Protein AF-A0A060X868-F1 (afdb_monomer_lite)

Foldseek 3Di:
DVQVPDDPPSVLVVVLVVLVVVLVVLCCVLDPDDDPDDDPDDPDPVDPPCVVVVVVSVVVSVVSVVCSCVVSVVVVVVCVVPPDDPPDD

Sequence (89 aa):
MILLRATGPTKLGVIPVFLLAFIATLILVFFPRSSETPSPFKDIEIVDTFFIGRYVLLSV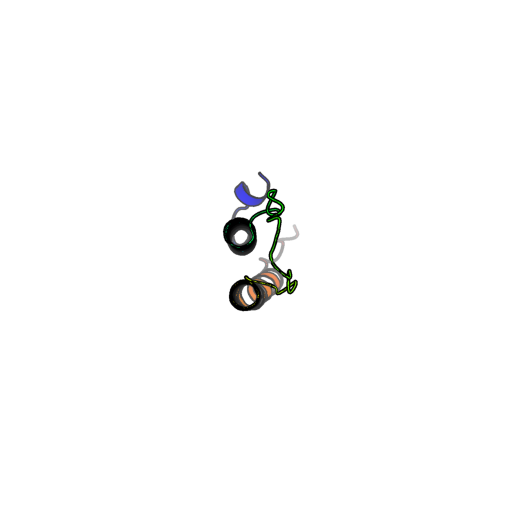ASVGFLVALFGLLPLHFLEAVYAKPLRTH

Secondary structure (DSSP, 8-state):
-TGGG--SGGGGGHHHHHHHHHHHHHHHHHS-S------SS-------TTHHHHHHHHHHHHHHHHHHHHHHHHHHHHHHHSPPPP---

Radius of gyration: 21.61 Å; chains: 1; bounding box: 47×26×67 Å

pLDDT: mean 72.19, std 10.1, range [49.69, 89.69]

Organism: Oncorhynchus mykiss (NCBI:txid8022)

InterPro domains:
  IPR026771 Transmembrane protein 218 [PTHR31622] (2-89)
  IPR057973 Transmembrane protein 218, N-terminal domain [PF25810] (1-33)

Structure (mmCIF, N/CA/C/O backbone):
data_AF-A0A060X868-F1
#
_entry.id   AF-A0A060X868-F1
#
loop_
_atom_site.group_PDB
_atom_site.id
_atom_site.type_symbol
_atom_site.label_atom_id
_atom_site.label_alt_id
_atom_site.label_comp_id
_atom_site.label_asym_id
_atom_site.label_entity_id
_atom_site.label_seq_id
_atom_site.pdbx_PDB_ins_code
_atom_site.Cartn_x
_atom_site.Cartn_y
_atom_site.Cartn_z
_atom_site.occupancy
_atom_site.B_iso_or_equiv
_atom_site.auth_seq_id
_atom_site.auth_comp_id
_atom_site.auth_asym_id
_atom_site.auth_atom_id
_atom_site.pdbx_PDB_model_num
ATOM 1 N N . MET A 1 1 ? 7.685 19.231 -7.451 1.00 50.75 1 MET A N 1
ATOM 2 C CA . MET A 1 1 ? 7.614 19.709 -8.855 1.00 50.75 1 MET A CA 1
ATOM 3 C C . MET A 1 1 ? 8.516 18.932 -9.832 1.00 50.75 1 MET A C 1
ATOM 5 O O . MET A 1 1 ? 8.471 19.211 -11.021 1.00 50.75 1 MET A O 1
ATOM 9 N N . ILE A 1 2 ? 9.297 17.940 -9.372 1.00 52.72 2 ILE A N 1
ATOM 10 C CA . ILE A 1 2 ? 10.198 17.137 -10.227 1.00 52.72 2 ILE A CA 1
ATOM 11 C C . ILE A 1 2 ? 9.418 16.116 -11.079 1.00 52.72 2 ILE A C 1
ATOM 13 O O . ILE A 1 2 ? 9.666 16.005 -12.271 1.00 52.72 2 ILE A O 1
ATOM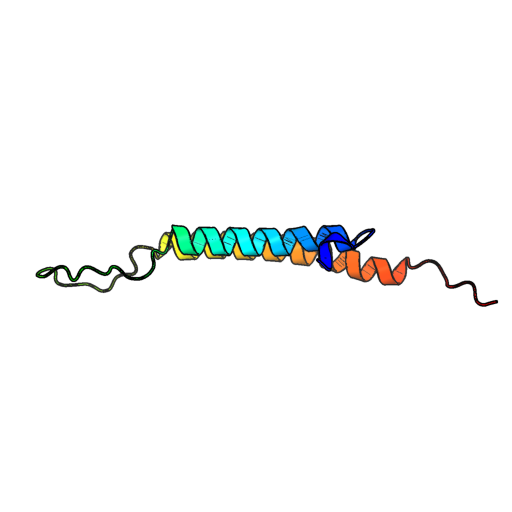 17 N N . LEU A 1 3 ? 8.388 15.472 -10.514 1.00 51.94 3 LEU A N 1
ATOM 18 C CA . LEU A 1 3 ? 7.512 14.529 -11.235 1.00 51.94 3 LEU A CA 1
ATOM 19 C C . LEU A 1 3 ? 6.631 15.202 -12.302 1.00 51.94 3 LEU A C 1
ATOM 21 O O . LEU A 1 3 ? 6.348 14.613 -13.337 1.00 51.94 3 LEU A O 1
ATOM 25 N N . LEU A 1 4 ? 6.213 16.454 -12.069 1.00 49.69 4 LEU A N 1
ATOM 26 C CA . LEU A 1 4 ? 5.337 17.193 -12.989 1.00 49.69 4 LEU A CA 1
ATOM 27 C C . LEU A 1 4 ? 6.061 17.652 -14.267 1.00 49.69 4 LEU A C 1
ATOM 29 O O . LEU A 1 4 ? 5.412 17.953 -15.264 1.00 49.69 4 LEU A 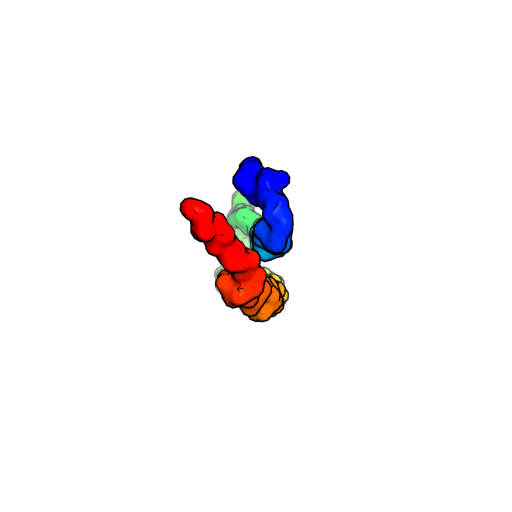O 1
ATOM 33 N N . ARG A 1 5 ? 7.397 17.733 -14.222 1.00 56.34 5 ARG A N 1
ATOM 34 C CA . ARG A 1 5 ? 8.260 18.142 -15.340 1.00 56.34 5 ARG A CA 1
ATOM 35 C C . ARG A 1 5 ? 8.814 16.966 -16.143 1.00 56.34 5 ARG A C 1
ATOM 37 O O . ARG A 1 5 ? 9.592 17.184 -17.065 1.00 56.34 5 ARG A O 1
ATOM 44 N N . ALA A 1 6 ? 8.446 15.741 -15.789 1.00 51.19 6 ALA A N 1
ATOM 45 C CA . ALA A 1 6 ? 8.985 14.558 -16.424 1.00 51.19 6 ALA A CA 1
ATOM 46 C C . ALA A 1 6 ? 8.282 14.309 -17.772 1.00 51.19 6 ALA A C 1
ATOM 48 O O . ALA A 1 6 ? 7.054 14.205 -17.843 1.00 51.19 6 ALA A O 1
ATOM 49 N N . THR A 1 7 ? 9.058 14.267 -18.854 1.00 56.38 7 THR A N 1
ATOM 50 C CA . THR A 1 7 ? 8.570 14.033 -20.219 1.00 56.38 7 THR A CA 1
ATOM 51 C C . THR A 1 7 ? 8.856 12.580 -20.590 1.00 56.38 7 THR A C 1
ATOM 53 O O . THR A 1 7 ? 9.998 12.143 -20.499 1.00 56.38 7 THR A O 1
ATOM 56 N N . GLY A 1 8 ? 7.833 11.826 -21.007 1.00 63.91 8 GLY A N 1
ATOM 57 C CA . GLY A 1 8 ? 7.966 10.401 -21.342 1.00 63.91 8 GLY A CA 1
ATOM 58 C C . GLY A 1 8 ? 7.626 9.452 -20.173 1.00 63.91 8 GLY A C 1
ATOM 59 O O . GLY A 1 8 ? 6.817 9.823 -19.318 1.00 63.91 8 GLY A O 1
ATOM 60 N N . PRO A 1 9 ? 8.177 8.221 -20.130 1.00 58.09 9 PRO A N 1
ATOM 61 C CA . PRO A 1 9 ? 7.742 7.129 -19.235 1.00 58.09 9 PRO A CA 1
ATOM 62 C C . PRO A 1 9 ? 7.831 7.451 -17.733 1.00 58.09 9 PRO A C 1
ATOM 64 O O . PRO A 1 9 ? 7.137 6.846 -16.920 1.00 58.09 9 PRO A O 1
ATOM 67 N N . THR A 1 10 ? 8.580 8.482 -17.348 1.00 58.28 10 THR A N 1
ATOM 68 C CA . THR A 1 10 ? 8.625 9.033 -15.985 1.00 58.28 10 THR A CA 1
ATOM 69 C C . THR A 1 10 ? 7.293 9.624 -15.493 1.00 58.28 10 THR A C 1
ATOM 71 O O . THR A 1 10 ? 7.085 9.695 -14.279 1.00 58.28 10 THR A O 1
ATOM 74 N N . LYS A 1 11 ? 6.334 9.952 -16.379 1.00 60.19 11 LYS A N 1
ATOM 75 C CA . LYS A 1 11 ? 4.943 10.268 -15.980 1.00 60.19 11 LYS A CA 1
ATOM 76 C C . LYS A 1 11 ? 4.240 9.100 -15.282 1.00 60.19 11 LYS A C 1
ATOM 78 O O . LYS A 1 11 ? 3.406 9.352 -14.413 1.00 60.19 11 LYS A O 1
ATOM 83 N N . LEU A 1 12 ? 4.571 7.843 -15.608 1.00 62.72 12 LEU A N 1
ATOM 84 C CA . LEU A 1 12 ? 3.985 6.687 -14.916 1.00 62.72 12 LEU A CA 1
ATOM 85 C C . LEU A 1 12 ? 4.415 6.616 -13.442 1.00 62.72 12 LEU A C 1
ATOM 87 O O . LEU A 1 12 ? 3.686 6.052 -12.633 1.00 62.72 12 LEU A O 1
ATOM 91 N N . GLY A 1 13 ? 5.535 7.244 -13.065 1.00 65.50 13 GLY A N 1
ATOM 92 C CA . GLY A 1 13 ? 6.010 7.300 -11.679 1.00 65.50 13 GLY A CA 1
ATOM 93 C C . GLY A 1 13 ? 5.071 8.040 -10.717 1.00 65.50 13 GLY A C 1
ATOM 94 O O . GLY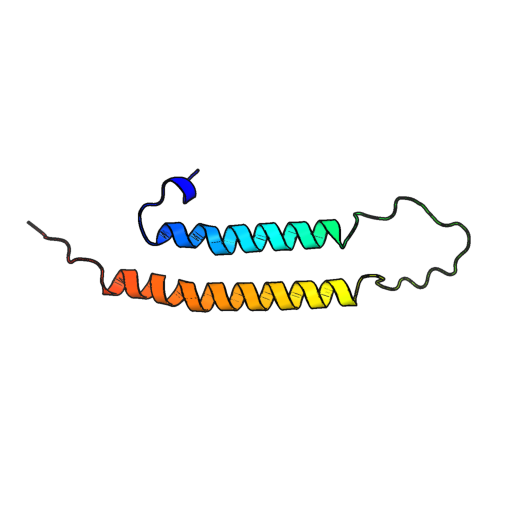 A 1 13 ? 5.142 7.829 -9.510 1.00 65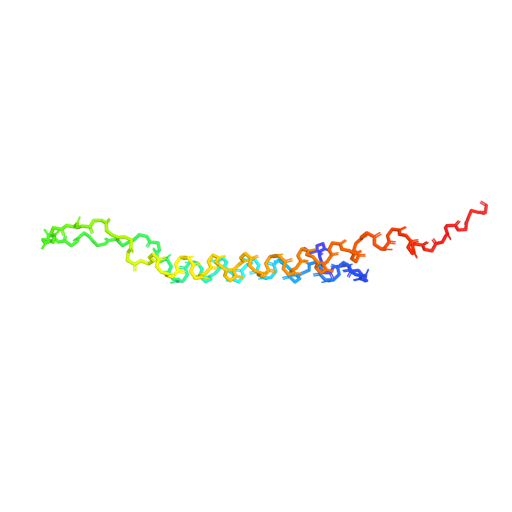.50 13 GLY A O 1
ATOM 95 N N . VAL A 1 14 ? 4.140 8.857 -11.224 1.00 70.00 14 VAL A N 1
ATOM 96 C CA . VAL A 1 14 ? 3.086 9.486 -10.405 1.00 70.00 14 VAL A CA 1
ATOM 97 C C . VAL A 1 14 ? 2.078 8.459 -9.880 1.00 70.00 14 VAL A C 1
ATOM 99 O O . VAL A 1 14 ? 1.549 8.638 -8.787 1.00 70.00 14 VAL A O 1
ATOM 102 N N . ILE A 1 15 ? 1.835 7.374 -10.619 1.00 73.75 15 ILE A N 1
ATOM 103 C CA . ILE A 1 15 ? 0.828 6.358 -10.287 1.00 73.75 15 ILE A CA 1
ATOM 104 C C . ILE A 1 15 ? 1.120 5.668 -8.940 1.00 73.75 15 ILE A C 1
ATOM 106 O O . ILE A 1 15 ? 0.238 5.694 -8.080 1.00 73.75 15 ILE A O 1
ATOM 110 N N . PRO A 1 16 ? 2.321 5.106 -8.682 1.00 72.62 16 PRO A N 1
ATOM 111 C CA . PRO A 1 16 ? 2.612 4.475 -7.394 1.00 72.62 16 PRO A CA 1
ATOM 112 C C . PRO A 1 16 ? 2.617 5.480 -6.235 1.00 72.62 16 PRO A C 1
ATOM 114 O O . PRO A 1 16 ? 2.174 5.149 -5.138 1.00 72.62 16 PRO A O 1
ATOM 117 N N . VAL A 1 17 ? 3.056 6.722 -6.470 1.00 75.81 17 VAL A N 1
ATOM 118 C CA . VAL A 1 17 ? 3.059 7.784 -5.447 1.00 75.81 17 VAL A CA 1
ATOM 119 C C . VAL A 1 17 ? 1.633 8.174 -5.057 1.00 75.81 17 VAL A C 1
ATOM 121 O O . VAL A 1 17 ? 1.329 8.315 -3.873 1.00 75.81 17 VAL A O 1
ATOM 124 N N . PHE A 1 18 ? 0.743 8.313 -6.041 1.00 78.56 18 PHE A N 1
ATOM 125 C CA . PHE A 1 18 ? -0.668 8.606 -5.809 1.00 78.56 18 PHE A CA 1
ATOM 126 C C . PHE A 1 18 ? -1.370 7.464 -5.065 1.00 78.56 18 PHE A C 1
ATOM 128 O O . PHE A 1 18 ? -2.078 7.714 -4.091 1.00 78.56 18 PHE A O 1
ATOM 135 N N . LEU A 1 19 ? -1.124 6.213 -5.470 1.00 79.25 19 LEU A N 1
ATOM 136 C CA . LEU A 1 19 ? -1.634 5.024 -4.780 1.00 79.25 19 LEU A CA 1
ATOM 137 C C . LEU A 1 19 ? -1.200 4.992 -3.311 1.00 79.25 19 LEU A C 1
ATOM 139 O O . LEU A 1 19 ? -2.034 4.793 -2.430 1.00 79.25 19 LEU A O 1
ATOM 143 N N . LEU A 1 20 ? 0.080 5.251 -3.038 1.00 80.25 20 LEU A N 1
ATOM 144 C CA . LEU A 1 20 ? 0.616 5.288 -1.678 1.00 80.25 20 LEU A CA 1
ATOM 145 C C . LEU A 1 20 ? -0.046 6.384 -0.828 1.00 80.25 20 LEU A C 1
ATOM 147 O O . LEU A 1 20 ? -0.436 6.126 0.312 1.00 80.25 20 LEU A O 1
ATOM 151 N N . ALA A 1 21 ? -0.233 7.582 -1.386 1.00 81.38 21 ALA A N 1
ATOM 152 C CA . ALA A 1 21 ? -0.920 8.682 -0.707 1.00 81.38 21 ALA A CA 1
ATOM 153 C C . ALA A 1 21 ? -2.401 8.364 -0.419 1.00 81.38 21 ALA A C 1
ATOM 155 O O . ALA A 1 21 ? -2.913 8.672 0.662 1.00 81.38 21 ALA A O 1
ATOM 156 N N . PHE A 1 22 ? -3.083 7.713 -1.363 1.00 82.88 22 PHE A N 1
ATOM 157 C CA . PHE A 1 22 ? -4.469 7.280 -1.204 1.00 82.88 22 PHE A CA 1
ATOM 158 C C . PHE A 1 22 ? -4.612 6.236 -0.089 1.00 82.88 22 PHE A C 1
ATOM 160 O O . PHE A 1 22 ? -5.454 6.392 0.794 1.00 82.88 22 PHE A O 1
ATOM 167 N N . ILE A 1 23 ? -3.731 5.230 -0.059 1.00 83.00 23 ILE A N 1
ATOM 168 C CA . ILE A 1 23 ? -3.691 4.218 1.007 1.00 83.00 23 ILE A CA 1
ATOM 169 C C . ILE A 1 23 ? -3.442 4.876 2.368 1.00 83.00 23 ILE A C 1
ATOM 171 O O . ILE A 1 23 ? -4.164 4.587 3.319 1.00 83.00 23 ILE A O 1
ATOM 175 N N . ALA A 1 24 ? -2.476 5.794 2.468 1.00 82.06 24 ALA A N 1
ATOM 176 C CA . ALA A 1 24 ? -2.193 6.506 3.715 1.00 82.06 24 ALA A CA 1
ATOM 177 C C . ALA A 1 24 ? -3.410 7.299 4.220 1.00 82.06 24 ALA A C 1
ATOM 179 O O . ALA A 1 24 ? -3.686 7.319 5.417 1.00 82.06 24 ALA A O 1
ATOM 180 N N . THR A 1 25 ? -4.177 7.898 3.308 1.00 81.56 25 THR A N 1
ATOM 181 C CA . THR A 1 25 ? -5.401 8.632 3.654 1.00 81.56 25 THR A CA 1
ATOM 182 C C . THR A 1 25 ? -6.491 7.683 4.150 1.00 81.56 25 THR A C 1
ATOM 184 O O . THR A 1 25 ? -7.106 7.959 5.175 1.00 81.56 25 THR A O 1
ATOM 187 N N . LEU A 1 26 ? -6.694 6.535 3.494 1.00 80.62 26 LEU A N 1
ATOM 188 C CA . LEU A 1 26 ? -7.622 5.506 3.979 1.00 80.62 26 LEU A CA 1
ATOM 189 C C . LEU A 1 26 ? -7.216 4.985 5.361 1.00 80.62 26 LEU A C 1
ATOM 191 O O . LEU A 1 26 ? -8.082 4.826 6.216 1.00 80.62 26 LEU A O 1
ATOM 195 N N . ILE A 1 27 ? -5.916 4.777 5.610 1.00 79.44 27 ILE A N 1
ATOM 196 C CA . ILE A 1 27 ? -5.417 4.395 6.938 1.00 79.44 27 ILE A CA 1
ATOM 197 C C . ILE A 1 27 ? -5.833 5.458 7.954 1.00 79.44 27 ILE A C 1
ATOM 199 O O . ILE A 1 27 ? -6.454 5.119 8.947 1.00 79.44 27 ILE A O 1
ATOM 203 N N . LEU A 1 28 ? -5.554 6.738 7.709 1.00 80.50 28 LEU A N 1
ATOM 204 C CA . LEU A 1 28 ? -5.878 7.802 8.667 1.00 80.50 28 LEU A CA 1
ATOM 205 C C . LEU A 1 28 ? -7.387 7.996 8.888 1.00 80.50 28 LEU A C 1
ATOM 207 O O . LEU A 1 28 ? -7.794 8.405 9.972 1.00 80.50 28 LEU A O 1
ATOM 211 N N . VAL A 1 29 ? -8.214 7.709 7.880 1.00 75.94 29 VAL A N 1
ATOM 212 C CA . VAL A 1 29 ? -9.678 7.800 7.982 1.00 75.94 29 VAL A CA 1
ATOM 213 C C . VAL A 1 29 ? -10.261 6.616 8.759 1.00 75.94 29 VAL A C 1
ATOM 215 O O . VAL A 1 29 ? -11.124 6.816 9.610 1.00 75.94 29 VAL A O 1
ATOM 218 N N . PHE A 1 30 ? -9.799 5.391 8.494 1.00 71.69 30 PHE A N 1
ATOM 219 C CA . PHE A 1 30 ? -10.276 4.193 9.197 1.00 71.69 30 PHE A CA 1
ATOM 220 C C . PHE A 1 30 ? -9.629 3.998 10.573 1.00 71.69 30 PHE A C 1
ATOM 222 O O . PHE A 1 30 ? -10.228 3.363 11.435 1.00 71.69 30 PHE A O 1
ATOM 229 N N . PHE A 1 31 ? -8.433 4.547 10.791 1.00 72.12 31 PHE A N 1
ATOM 230 C CA . PHE A 1 31 ? -7.724 4.545 12.068 1.00 72.12 31 PHE A CA 1
ATOM 231 C C . PHE A 1 31 ? -7.727 5.957 12.654 1.00 72.12 31 PHE A C 1
ATOM 233 O O . PHE A 1 31 ? -6.754 6.697 12.471 1.00 72.12 31 PHE A O 1
ATOM 240 N N . PRO A 1 32 ? -8.800 6.350 13.365 1.00 69.06 32 PRO A N 1
ATOM 241 C CA . PRO A 1 32 ? -8.824 7.632 14.046 1.00 69.06 32 PRO A CA 1
ATOM 242 C C . PRO A 1 32 ? -7.658 7.709 15.037 1.00 69.06 32 PRO A C 1
ATOM 244 O O . PRO A 1 32 ? -7.372 6.766 15.779 1.00 69.06 32 PRO A O 1
ATOM 247 N N . ARG A 1 33 ? -6.965 8.850 15.038 1.00 66.94 33 ARG A N 1
ATOM 248 C CA . ARG A 1 33 ? -5.929 9.150 16.032 1.00 66.94 33 ARG A CA 1
ATOM 249 C C . ARG A 1 33 ? -6.583 9.117 17.419 1.00 66.94 33 ARG A C 1
ATOM 251 O O . ARG A 1 33 ? -7.632 9.727 17.562 1.00 66.94 33 ARG A O 1
ATOM 258 N N . SER A 1 34 ? -5.980 8.369 18.355 1.00 65.62 34 SER A N 1
ATOM 259 C CA . SER A 1 34 ? -6.422 8.057 19.731 1.00 65.62 34 SER A CA 1
ATOM 260 C C . SER A 1 34 ? -7.750 8.657 20.192 1.00 65.62 34 SER A C 1
ATOM 262 O O . SER A 1 34 ? -7.906 9.870 20.261 1.00 65.62 34 SER A O 1
ATOM 264 N N . SER A 1 35 ? -8.656 7.802 20.663 1.00 60.31 35 SER A N 1
ATOM 265 C CA . SER A 1 35 ? -9.851 8.212 21.401 1.00 60.31 35 SER A CA 1
ATOM 266 C C . SER A 1 35 ? -9.471 9.038 22.642 1.00 60.31 35 SER A C 1
ATOM 268 O O . SER A 1 35 ? -9.009 8.488 23.637 1.00 60.31 35 SER A O 1
ATOM 270 N N . GLU A 1 36 ? -9.678 10.358 22.585 1.00 60.50 36 GLU A N 1
ATOM 271 C CA . GLU A 1 36 ? -9.405 11.328 23.668 1.00 60.50 36 GLU A CA 1
ATOM 272 C C . GLU A 1 36 ? -10.388 11.237 24.851 1.00 60.50 36 GLU A C 1
ATOM 274 O O . GLU A 1 36 ? -10.375 12.075 25.749 1.00 60.50 36 GLU A O 1
ATOM 279 N N . THR A 1 37 ? -11.260 10.229 24.884 1.00 61.56 37 THR A N 1
ATOM 280 C CA . THR A 1 37 ? -12.275 10.079 25.930 1.00 61.56 37 THR A CA 1
ATOM 281 C C . THR A 1 37 ? -12.020 8.816 26.751 1.00 61.56 37 THR A C 1
ATOM 283 O O . THR A 1 37 ? -12.229 7.708 26.255 1.00 61.56 37 THR A O 1
ATOM 286 N N . PRO A 1 38 ? -11.574 8.940 28.017 1.00 58.03 38 PRO A N 1
ATOM 287 C CA . PRO A 1 38 ? -11.509 7.791 28.905 1.00 58.03 38 PRO A CA 1
ATOM 288 C C . PRO A 1 38 ? -12.943 7.411 29.296 1.00 58.03 38 PRO A C 1
ATOM 290 O O . PRO A 1 38 ? -13.630 8.162 29.989 1.00 58.03 38 PRO A O 1
ATOM 293 N N . SER A 1 39 ? -13.431 6.259 28.827 1.00 63.62 39 SER A N 1
ATOM 294 C CA . SER A 1 39 ? -14.719 5.725 29.283 1.00 63.62 39 SER A CA 1
ATOM 295 C C . SER A 1 39 ? -14.557 5.172 30.707 1.00 63.62 39 SER A C 1
ATOM 297 O O . SER A 1 39 ? -13.671 4.336 30.897 1.00 63.62 39 SER A O 1
ATOM 299 N N . PRO A 1 40 ? -15.371 5.565 31.706 1.00 63.16 40 PRO A N 1
ATOM 300 C CA . PRO A 1 40 ? -14.966 5.382 33.100 1.00 63.16 40 PRO A CA 1
ATOM 301 C C . PRO A 1 40 ? -15.189 3.968 33.665 1.00 63.16 40 PRO A C 1
ATOM 303 O O . PRO A 1 40 ? -14.678 3.678 34.736 1.00 63.16 40 PRO A O 1
ATOM 306 N N . PHE A 1 41 ? -15.934 3.083 32.987 1.00 59.16 41 PHE A N 1
ATOM 307 C CA . PHE A 1 41 ? -16.365 1.797 33.565 1.00 59.16 41 PHE A CA 1
ATOM 308 C C . PHE A 1 41 ? -16.643 0.718 32.517 1.00 59.16 41 PHE A C 1
ATOM 310 O O . PHE A 1 41 ? -17.758 0.212 32.395 1.00 59.16 41 PHE A O 1
ATOM 317 N N . LYS A 1 42 ? -15.642 0.352 31.729 1.00 63.81 42 LYS A N 1
ATOM 318 C CA . LYS A 1 42 ? -15.708 -0.880 30.946 1.00 63.81 42 LYS A CA 1
ATOM 319 C C . LYS A 1 42 ? -14.421 -1.618 31.242 1.00 63.81 42 LYS A C 1
ATOM 321 O O . LYS A 1 42 ? -13.376 -0.991 31.137 1.00 63.81 42 LYS A O 1
ATOM 326 N N . ASP A 1 43 ? -14.479 -2.883 31.647 1.00 63.16 43 ASP A N 1
ATOM 327 C CA . ASP A 1 43 ? -13.300 -3.746 31.613 1.00 63.16 43 ASP A CA 1
ATOM 328 C C . ASP A 1 43 ? -12.778 -3.690 30.175 1.00 63.16 43 ASP A C 1
ATOM 330 O O . ASP A 1 43 ? -13.399 -4.211 29.244 1.00 63.16 43 ASP A O 1
ATOM 334 N N . ILE A 1 44 ? -11.738 -2.883 29.963 1.00 63.31 44 ILE A N 1
ATOM 335 C CA . ILE A 1 44 ? -11.235 -2.567 28.634 1.00 63.31 44 ILE A CA 1
ATOM 336 C C . ILE A 1 44 ? -10.419 -3.783 28.227 1.00 63.31 44 ILE A C 1
ATOM 338 O O . ILE A 1 44 ? -9.209 -3.829 28.436 1.00 63.31 44 ILE A O 1
ATOM 342 N N . GLU A 1 45 ? -11.071 -4.795 27.660 1.00 66.62 45 GLU A N 1
ATOM 343 C CA . GLU A 1 45 ? -10.351 -5.693 26.771 1.00 66.62 45 GLU A CA 1
ATOM 344 C C . GLU A 1 45 ? -9.760 -4.809 25.672 1.00 66.62 45 GLU A C 1
ATOM 346 O O . GLU A 1 45 ? -10.482 -4.224 24.859 1.00 66.62 45 GLU A O 1
ATOM 351 N N . ILE A 1 46 ? -8.437 -4.630 25.711 1.00 67.88 46 ILE A N 1
ATOM 352 C CA . ILE A 1 46 ? -7.681 -3.907 24.691 1.00 67.88 46 ILE A CA 1
ATOM 353 C C . ILE A 1 46 ? -7.687 -4.796 23.450 1.00 67.88 46 ILE A C 1
ATOM 355 O O . ILE A 1 46 ? -6.739 -5.527 23.169 1.00 67.88 46 ILE A O 1
ATOM 359 N N . VAL A 1 47 ? -8.805 -4.778 22.736 1.00 67.06 47 VAL A N 1
ATOM 360 C CA . VAL A 1 47 ? -8.958 -5.446 21.453 1.00 67.06 47 VAL A CA 1
ATOM 361 C C . VAL A 1 47 ? -8.799 -4.420 20.352 1.00 67.06 47 VAL A C 1
ATOM 363 O O . VAL A 1 47 ? -9.267 -3.285 20.437 1.00 67.06 47 VAL A O 1
ATOM 366 N N . ASP A 1 48 ? -8.102 -4.827 19.300 1.00 75.88 48 ASP A N 1
ATOM 367 C CA . ASP A 1 48 ? -7.979 -4.023 18.100 1.00 75.88 48 ASP A CA 1
ATOM 368 C C . ASP A 1 48 ? -9.323 -4.007 17.362 1.00 75.88 48 ASP A C 1
ATOM 370 O O . ASP A 1 48 ? -9.621 -4.879 16.545 1.00 75.88 48 ASP A O 1
ATOM 374 N N . THR A 1 49 ? -10.150 -3.003 17.648 1.00 76.75 49 THR A N 1
ATOM 375 C CA . THR A 1 49 ? -11.482 -2.841 17.046 1.00 76.75 49 THR A CA 1
ATOM 376 C C . THR A 1 49 ? -11.433 -2.757 15.514 1.00 76.75 49 THR A C 1
ATOM 378 O O . THR A 1 49 ? -12.415 -3.066 14.843 1.00 76.75 49 THR A O 1
ATOM 381 N N . PHE A 1 50 ? -10.286 -2.376 14.944 1.00 74.94 50 PHE A N 1
ATOM 382 C CA . PHE A 1 50 ? -10.087 -2.197 13.505 1.00 74.94 50 PHE A CA 1
ATOM 383 C C . PHE A 1 50 ? -9.184 -3.268 12.880 1.00 74.94 50 PHE A C 1
ATOM 385 O O . PHE A 1 50 ? -8.708 -3.081 11.758 1.00 74.94 50 PHE A O 1
ATOM 392 N N . PHE A 1 51 ? -8.980 -4.403 13.558 1.00 79.75 51 PHE A N 1
ATOM 393 C CA . PHE A 1 51 ? -8.120 -5.496 13.095 1.00 79.75 51 PHE A CA 1
ATOM 394 C C . PHE A 1 51 ? -8.420 -5.886 11.640 1.00 79.75 51 PHE A C 1
ATOM 396 O O . PHE A 1 51 ? -7.553 -5.780 10.775 1.00 79.75 51 PHE A O 1
ATOM 403 N N . ILE A 1 52 ? -9.675 -6.231 11.330 1.00 81.62 52 ILE A N 1
ATOM 404 C CA . ILE A 1 52 ? -10.091 -6.628 9.975 1.00 81.62 52 ILE A CA 1
ATOM 405 C C . ILE A 1 52 ? -9.809 -5.515 8.959 1.00 81.62 52 ILE A C 1
ATOM 407 O O . ILE A 1 52 ? -9.237 -5.777 7.901 1.00 81.62 52 ILE A O 1
ATOM 411 N N . GLY A 1 53 ? -10.161 -4.269 9.289 1.00 80.81 53 GLY A N 1
ATOM 412 C CA . GLY A 1 53 ? -9.923 -3.122 8.412 1.00 80.81 53 GLY A CA 1
ATOM 413 C C . GLY A 1 53 ? -8.440 -2.945 8.089 1.00 80.81 53 GLY A C 1
ATOM 414 O O . GLY A 1 53 ? -8.086 -2.712 6.933 1.00 80.81 53 GLY A O 1
ATOM 415 N N . ARG A 1 54 ? -7.564 -3.152 9.083 1.0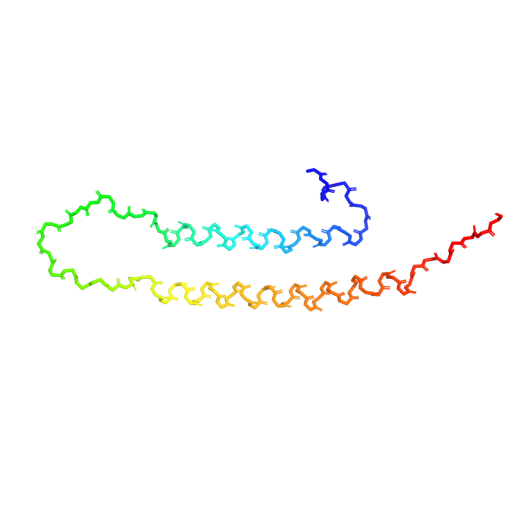0 81.50 54 ARG A N 1
ATOM 416 C CA . ARG A 1 54 ? -6.104 -3.078 8.929 1.00 81.50 54 ARG A CA 1
ATOM 417 C C . ARG A 1 54 ? -5.595 -4.076 7.901 1.00 81.50 54 ARG A C 1
ATOM 419 O O . ARG A 1 54 ? -4.848 -3.696 7.004 1.00 81.50 54 ARG A O 1
ATOM 426 N N . TYR A 1 55 ? -5.996 -5.339 8.026 1.00 82.31 55 TYR A N 1
ATOM 427 C CA . TYR A 1 55 ? -5.498 -6.410 7.162 1.00 82.31 55 TYR A CA 1
ATOM 428 C C . TYR A 1 55 ? -6.072 -6.339 5.753 1.00 82.31 55 TYR A C 1
ATOM 430 O O . TYR A 1 55 ? -5.342 -6.590 4.796 1.00 82.31 55 TYR A O 1
ATOM 438 N N . VAL A 1 56 ? -7.339 -5.945 5.603 1.00 84.81 56 VAL A N 1
ATOM 439 C CA . VAL A 1 56 ? -7.937 -5.721 4.280 1.00 84.81 56 VAL A CA 1
ATOM 440 C C . VAL A 1 56 ? -7.212 -4.584 3.565 1.00 84.81 56 VAL A C 1
ATOM 442 O O . VAL A 1 56 ? -6.793 -4.740 2.419 1.00 84.81 56 VAL A O 1
ATOM 445 N N . LEU A 1 57 ? -6.998 -3.463 4.254 1.00 81.44 57 LEU A N 1
ATOM 446 C CA . LEU A 1 57 ? -6.318 -2.311 3.676 1.00 81.44 57 LEU A CA 1
ATOM 447 C C . LEU A 1 57 ? -4.856 -2.622 3.335 1.00 81.44 57 LEU A C 1
ATOM 449 O O . LEU A 1 57 ? -4.397 -2.274 2.248 1.00 81.44 57 LEU A O 1
ATOM 453 N N . LEU A 1 58 ? -4.151 -3.333 4.221 1.00 82.81 58 LEU A N 1
ATOM 454 C CA . LEU A 1 58 ? -2.791 -3.811 3.979 1.00 82.81 58 LEU A CA 1
ATOM 455 C C . LEU A 1 58 ? -2.736 -4.760 2.776 1.00 82.81 58 LEU A C 1
ATOM 457 O O . LEU A 1 58 ? -1.858 -4.614 1.933 1.00 82.81 58 LEU A O 1
ATOM 461 N N . SER A 1 59 ? -3.688 -5.686 2.655 1.00 84.81 59 SER A N 1
ATOM 462 C CA . SER A 1 59 ? -3.759 -6.623 1.531 1.00 84.81 59 SER A CA 1
ATOM 463 C C . SER A 1 59 ? -3.937 -5.891 0.199 1.00 84.81 59 SER A C 1
ATOM 465 O O . SER A 1 59 ? -3.153 -6.103 -0.727 1.00 84.81 59 SER A O 1
ATOM 467 N N . VAL A 1 60 ? -4.898 -4.964 0.117 1.00 84.56 60 VAL A N 1
ATOM 468 C CA . VAL A 1 60 ? -5.135 -4.156 -1.093 1.00 84.56 60 VAL A CA 1
ATOM 469 C C . VAL A 1 60 ? -3.908 -3.307 -1.434 1.00 84.56 60 VAL A C 1
ATOM 471 O O . VAL A 1 60 ? -3.493 -3.260 -2.593 1.00 84.56 60 VAL A O 1
ATOM 474 N N . ALA A 1 61 ? -3.290 -2.682 -0.429 1.00 82.19 61 ALA A N 1
ATOM 475 C CA . ALA A 1 61 ? -2.075 -1.894 -0.592 1.00 82.19 61 ALA A CA 1
ATOM 476 C C . ALA A 1 61 ? -0.904 -2.729 -1.127 1.00 82.19 61 ALA A C 1
ATOM 478 O O . ALA A 1 61 ? -0.232 -2.315 -2.073 1.00 82.19 61 ALA A O 1
ATOM 479 N N . SER A 1 62 ? -0.681 -3.917 -0.562 1.00 86.12 62 SER A N 1
ATOM 480 C CA . SER A 1 62 ? 0.369 -4.836 -1.000 1.00 86.12 62 SER A CA 1
ATOM 481 C C . SER A 1 62 ? 0.137 -5.324 -2.426 1.00 86.12 62 SER A C 1
ATOM 483 O O . SER A 1 62 ? 1.073 -5.315 -3.221 1.00 86.12 62 SER A O 1
ATOM 485 N N . VAL A 1 63 ? -1.095 -5.693 -2.791 1.00 89.69 63 VAL A N 1
ATOM 486 C CA . VAL A 1 63 ? -1.418 -6.108 -4.166 1.00 89.69 63 VAL A CA 1
ATOM 487 C C . VAL A 1 63 ? -1.196 -4.956 -5.145 1.00 89.69 63 VAL A C 1
ATOM 489 O O . VAL A 1 63 ? -0.528 -5.142 -6.161 1.00 89.69 63 VAL A O 1
ATOM 492 N N . GLY A 1 64 ? -1.689 -3.755 -4.829 1.00 85.06 64 GLY A N 1
ATOM 493 C CA . GLY A 1 64 ? -1.479 -2.568 -5.660 1.00 85.06 64 GLY A CA 1
ATOM 494 C C . GLY A 1 64 ? 0.004 -2.235 -5.842 1.00 85.06 64 GLY A C 1
ATOM 495 O O . GLY A 1 64 ? 0.442 -1.954 -6.958 1.00 85.06 64 GLY A O 1
ATOM 496 N N . PHE A 1 65 ? 0.795 -2.340 -4.770 1.00 82.62 65 PHE A N 1
ATOM 497 C CA . PHE A 1 65 ? 2.246 -2.183 -4.829 1.00 82.62 65 PHE A CA 1
ATOM 498 C C . PHE A 1 65 ? 2.901 -3.232 -5.732 1.00 82.62 65 PHE A C 1
ATOM 500 O O . PHE A 1 65 ? 3.723 -2.867 -6.566 1.00 82.62 65 PHE A O 1
ATOM 507 N N . LEU A 1 66 ? 2.527 -4.509 -5.618 1.00 89.00 66 LEU A N 1
ATOM 508 C CA . LEU A 1 66 ? 3.084 -5.574 -6.456 1.00 89.00 66 LEU A CA 1
ATOM 509 C C . LEU A 1 66 ? 2.741 -5.363 -7.933 1.00 89.00 66 LEU A C 1
ATOM 511 O O . LEU A 1 66 ? 3.626 -5.460 -8.777 1.00 89.00 66 LEU A O 1
ATOM 515 N N . VAL A 1 67 ? 1.495 -5.010 -8.253 1.00 85.88 67 VAL A N 1
ATOM 516 C CA . VAL A 1 67 ? 1.085 -4.697 -9.633 1.00 85.88 67 VAL A CA 1
ATOM 517 C C . VAL A 1 67 ? 1.900 -3.528 -10.187 1.00 85.88 67 VAL A C 1
ATOM 519 O O . VAL A 1 67 ? 2.412 -3.612 -11.302 1.00 85.88 67 VAL A O 1
ATOM 522 N N . ALA A 1 68 ? 2.070 -2.458 -9.407 1.00 81.06 68 ALA A N 1
ATOM 523 C CA . ALA A 1 68 ? 2.882 -1.320 -9.819 1.00 81.06 68 ALA A CA 1
ATOM 524 C C . ALA A 1 68 ? 4.359 -1.705 -9.983 1.00 81.06 68 ALA A C 1
ATOM 526 O O . ALA A 1 68 ? 4.974 -1.335 -10.979 1.00 81.06 68 ALA A O 1
ATOM 527 N N . LEU A 1 69 ? 4.919 -2.475 -9.050 1.00 82.00 69 LEU A N 1
ATOM 528 C CA . LEU A 1 69 ? 6.303 -2.926 -9.097 1.00 82.00 69 LEU A CA 1
ATOM 529 C C . LEU A 1 69 ? 6.541 -3.780 -10.343 1.00 82.00 69 LEU A C 1
ATOM 531 O O . LEU A 1 69 ? 7.367 -3.425 -11.171 1.00 82.00 69 LEU A O 1
ATOM 535 N N . PHE A 1 70 ? 5.782 -4.855 -10.538 1.00 85.94 70 PHE A N 1
ATOM 536 C CA . PHE A 1 70 ? 5.974 -5.751 -11.679 1.00 85.94 70 PHE A CA 1
ATOM 537 C C . PHE A 1 70 ? 5.542 -5.147 -13.019 1.00 85.94 70 PHE A C 1
ATOM 539 O O . PHE A 1 70 ? 6.040 -5.582 -14.051 1.00 85.94 70 PHE A O 1
ATOM 546 N N . GLY A 1 71 ? 4.660 -4.146 -13.036 1.00 83.25 71 GLY A N 1
ATOM 547 C CA . GLY A 1 71 ? 4.302 -3.426 -14.260 1.00 83.25 71 GLY A CA 1
ATOM 548 C C . GLY A 1 71 ? 5.342 -2.381 -14.668 1.00 83.25 71 GLY A C 1
ATOM 549 O O . GLY A 1 71 ? 5.695 -2.276 -15.841 1.00 83.25 71 GLY A O 1
ATOM 550 N N . LEU A 1 72 ? 5.854 -1.606 -13.709 1.00 77.06 72 LEU A N 1
ATOM 551 C CA . LEU A 1 72 ? 6.777 -0.498 -13.975 1.00 77.06 72 LEU A CA 1
ATOM 552 C C . LEU A 1 72 ? 8.230 -0.945 -14.077 1.00 77.06 72 LEU A C 1
ATOM 554 O O . LEU A 1 72 ? 8.985 -0.389 -14.873 1.00 77.06 72 LEU A O 1
ATOM 558 N N . LEU A 1 73 ? 8.630 -1.931 -13.276 1.00 79.81 73 LEU A N 1
ATOM 559 C CA . LEU A 1 73 ? 10.018 -2.364 -13.192 1.00 79.81 73 LEU A CA 1
ATOM 560 C C . LEU A 1 73 ? 10.542 -2.876 -14.548 1.00 79.81 73 LEU A C 1
ATOM 562 O O . LEU A 1 73 ? 11.592 -2.392 -14.974 1.00 79.81 73 LEU A O 1
ATOM 566 N N . PRO A 1 74 ? 9.822 -3.736 -15.303 1.00 80.81 74 PRO A N 1
ATOM 567 C CA . PRO A 1 74 ? 10.257 -4.144 -16.636 1.00 80.81 74 PRO A CA 1
ATOM 568 C C . PRO A 1 74 ? 10.333 -2.968 -17.607 1.00 80.81 74 PRO A C 1
ATOM 570 O O . PRO A 1 74 ? 11.296 -2.876 -18.356 1.00 80.81 74 PRO A O 1
ATOM 573 N N . LEU A 1 75 ? 9.368 -2.040 -17.574 1.00 76.12 75 LEU A N 1
ATOM 574 C CA . LEU A 1 75 ? 9.378 -0.859 -18.446 1.00 76.12 75 LEU A CA 1
ATOM 575 C C . LEU A 1 75 ? 10.638 -0.010 -18.230 1.00 76.12 75 LEU A C 1
ATOM 577 O O . LEU A 1 75 ? 11.240 0.437 -19.202 1.00 76.12 75 LEU A O 1
ATOM 581 N N . HIS A 1 76 ? 11.072 0.148 -16.978 1.00 73.50 76 HIS A N 1
ATOM 582 C CA . HIS A 1 76 ? 12.314 0.851 -16.651 1.00 73.50 76 HIS A CA 1
ATOM 583 C C . HIS A 1 76 ? 13.567 0.109 -17.138 1.00 73.50 76 HIS A C 1
ATOM 585 O O . HIS A 1 76 ? 14.493 0.733 -17.650 1.00 73.50 76 HIS A O 1
ATOM 591 N N . PHE A 1 77 ? 13.606 -1.221 -17.025 1.00 75.88 77 PHE A N 1
ATOM 592 C CA . PHE A 1 77 ? 14.728 -2.007 -17.549 1.00 75.88 77 PHE A CA 1
ATOM 593 C C . PHE A 1 77 ? 14.775 -2.015 -19.084 1.00 75.88 77 PHE A C 1
ATOM 595 O O . PHE A 1 77 ? 15.857 -1.923 -19.664 1.00 75.88 77 PHE A O 1
ATOM 602 N N . LEU A 1 78 ? 13.622 -2.085 -19.755 1.00 71.81 78 LEU A N 1
ATOM 603 C CA . LEU A 1 78 ? 13.539 -2.040 -21.217 1.00 71.81 78 LEU A CA 1
ATOM 604 C C . LEU A 1 78 ? 13.937 -0.668 -21.776 1.00 71.81 78 LEU A C 1
ATOM 606 O O . LEU A 1 78 ? 14.514 -0.609 -22.861 1.00 71.81 78 LEU A O 1
ATOM 610 N N . GLU A 1 79 ? 13.693 0.423 -21.048 1.00 68.62 79 GLU A N 1
ATOM 611 C CA . GLU A 1 79 ? 14.125 1.767 -21.451 1.00 68.62 79 GLU A CA 1
ATOM 612 C C . GLU A 1 79 ? 15.650 1.847 -21.653 1.00 68.62 79 GLU A C 1
ATOM 614 O O . GLU A 1 79 ? 16.109 2.473 -22.608 1.00 68.62 79 GLU A O 1
ATOM 619 N N . ALA A 1 80 ? 16.436 1.136 -20.837 1.00 66.00 80 ALA A N 1
ATOM 620 C CA . ALA A 1 80 ? 17.890 1.057 -20.997 1.00 66.00 80 ALA A CA 1
ATOM 621 C C . ALA A 1 80 ? 18.321 0.252 -22.239 1.00 66.00 80 ALA A C 1
ATOM 623 O O . ALA A 1 80 ? 19.330 0.576 -22.863 1.00 66.00 80 ALA A O 1
ATOM 624 N N . VAL A 1 81 ? 17.559 -0.780 -22.614 1.00 67.06 81 VAL A N 1
ATOM 625 C CA . VAL A 1 81 ? 17.877 -1.668 -23.750 1.00 67.06 81 VAL A CA 1
ATOM 626 C C . VAL A 1 81 ? 17.477 -1.043 -25.088 1.00 67.06 81 VAL A C 1
ATOM 628 O O . VAL A 1 81 ? 18.198 -1.178 -26.074 1.00 67.06 81 VAL A O 1
ATOM 631 N N . TYR A 1 82 ? 16.350 -0.330 -25.129 1.00 67.44 82 TYR A N 1
ATOM 632 C CA . TYR A 1 82 ? 15.847 0.343 -26.333 1.00 67.44 82 TYR A CA 1
ATOM 633 C C . TYR A 1 82 ? 16.308 1.800 -26.458 1.00 67.44 82 TYR A C 1
ATOM 635 O O . TYR A 1 82 ? 15.832 2.527 -27.337 1.00 67.44 82 TYR A O 1
ATOM 643 N N . ALA A 1 83 ? 17.229 2.244 -25.598 1.00 69.06 83 ALA A N 1
ATOM 644 C CA . ALA A 1 83 ? 17.794 3.580 -25.679 1.00 69.06 83 ALA A CA 1
ATOM 645 C C . ALA A 1 83 ? 18.406 3.807 -27.070 1.00 69.06 83 ALA A C 1
ATOM 647 O O . ALA A 1 83 ? 19.217 3.023 -27.567 1.00 69.06 83 ALA A O 1
ATOM 648 N N . LYS A 1 84 ? 17.992 4.900 -27.720 1.00 68.81 84 LYS A N 1
ATOM 649 C CA . LYS A 1 84 ? 18.481 5.273 -29.048 1.00 68.81 84 LYS A CA 1
ATOM 650 C C . LYS A 1 84 ? 20.009 5.424 -28.986 1.00 68.81 84 LYS A C 1
ATOM 652 O O . LYS A 1 84 ? 20.481 6.175 -28.131 1.00 68.81 84 LYS A O 1
ATOM 657 N N . PRO A 1 85 ? 20.780 4.765 -29.871 1.00 71.00 85 PRO A N 1
ATOM 658 C CA . PRO A 1 85 ? 22.233 4.838 -29.818 1.00 71.00 85 PRO A CA 1
ATOM 659 C C . PRO A 1 85 ? 22.691 6.295 -29.941 1.00 71.00 85 PRO A C 1
ATOM 661 O O . PRO A 1 85 ? 22.257 7.025 -30.841 1.00 71.00 85 PRO A O 1
ATOM 664 N N . LEU A 1 86 ? 23.542 6.719 -29.004 1.00 69.50 86 LEU A N 1
ATOM 665 C CA . LEU A 1 86 ? 24.185 8.030 -29.023 1.00 69.50 86 LEU A CA 1
ATOM 666 C C . LEU A 1 86 ? 25.005 8.137 -30.311 1.00 69.50 86 LEU A C 1
ATOM 668 O O . LEU A 1 86 ? 25.937 7.366 -30.526 1.00 69.50 86 LEU A O 1
ATOM 672 N N . ARG A 1 87 ? 24.643 9.083 -31.185 1.00 71.25 87 ARG A N 1
ATOM 673 C CA . ARG A 1 87 ? 25.461 9.421 -32.353 1.00 71.25 87 ARG A CA 1
ATOM 674 C C . ARG A 1 87 ? 26.702 10.139 -31.836 1.00 71.25 87 ARG A C 1
ATOM 676 O O . ARG A 1 87 ? 26.659 11.340 -31.593 1.00 71.25 87 ARG A O 1
ATOM 683 N N . THR A 1 88 ? 27.771 9.387 -31.620 1.00 68.00 88 THR A N 1
ATOM 684 C CA . THR A 1 88 ? 29.114 9.934 -31.438 1.00 68.00 88 THR A CA 1
ATOM 685 C C . THR A 1 88 ? 29.559 10.526 -32.773 1.00 68.00 88 THR A C 1
ATOM 687 O O . THR A 1 88 ? 29.636 9.799 -33.765 1.00 68.00 88 THR A O 1
ATOM 690 N N . HIS A 1 89 ? 29.775 11.839 -32.796 1.00 59.16 89 HIS A N 1
ATOM 691 C CA . HIS A 1 89 ? 30.437 12.570 -33.874 1.00 59.16 89 HIS A CA 1
ATOM 692 C C . HIS A 1 89 ? 31.782 13.077 -33.356 1.00 59.16 89 HIS A C 1
ATOM 694 O O . HIS A 1 89 ? 31.856 13.356 -32.138 1.00 59.16 89 HIS A O 1
#